Protein AF-A0A6N3QSG5-F1 (afdb_monomer_lite)

Foldseek 3Di:
DLVQCPDVPDDLVVVCVVVVHDSVVSVVVNVVVVVVVVVVPPPD

Secondary structure (DSSP, 8-state):
-HHHHTSTT--HHHHHHHTT--HHHHHHHHHHHHHHHHGGGS--

Organism: NCBI:txid754091

Structure (mmCIF, N/CA/C/O backbone):
data_AF-A0A6N3QSG5-F1
#
_entry.id   AF-A0A6N3QSG5-F1
#
loop_
_atom_site.group_PDB
_atom_site.id
_atom_site.type_symbol
_atom_site.label_atom_id
_atom_site.label_alt_id
_atom_site.label_comp_id
_atom_site.label_asym_id
_atom_site.label_entity_id
_atom_site.label_seq_id
_atom_site.pdbx_PDB_ins_code
_atom_site.Cartn_x
_atom_site.Cartn_y
_atom_site.Cartn_z
_atom_site.occupancy
_atom_site.B_iso_or_equiv
_atom_site.auth_seq_id
_atom_site.auth_comp_id
_atom_site.auth_asym_id
_atom_site.auth_atom_id
_atom_site.pdbx_PDB_model_num
ATOM 1 N N . MET A 1 1 ? 1.363 9.353 -4.837 1.00 74.56 1 MET A N 1
ATOM 2 C CA . MET A 1 1 ? 1.257 7.880 -4.721 1.00 74.56 1 MET A CA 1
ATOM 3 C C . MET A 1 1 ? 0.665 7.422 -3.398 1.00 74.56 1 MET A C 1
ATOM 5 O O . MET A 1 1 ? -0.410 6.850 -3.439 1.00 74.56 1 MET A O 1
ATOM 9 N N . VAL A 1 2 ? 1.255 7.728 -2.233 1.00 76.00 2 VAL A N 1
ATOM 10 C CA . VAL A 1 2 ? 0.698 7.297 -0.925 1.00 76.00 2 VAL A CA 1
ATOM 11 C C . VAL A 1 2 ? -0.754 7.759 -0.712 1.00 76.00 2 VAL A C 1
ATOM 13 O O . VAL A 1 2 ? -1.584 6.973 -0.280 1.00 76.00 2 VAL A O 1
ATOM 16 N N . LYS A 1 3 ? -1.104 8.992 -1.110 1.00 79.75 3 LYS A N 1
ATOM 17 C CA . LYS A 1 3 ? -2.496 9.486 -1.059 1.00 79.75 3 LYS A CA 1
ATOM 18 C C . LYS A 1 3 ? -3.467 8.705 -1.960 1.00 79.75 3 LYS A C 1
ATOM 20 O O . LYS A 1 3 ? -4.604 8.501 -1.564 1.00 79.75 3 LYS A O 1
ATOM 25 N N . LEU A 1 4 ? -3.021 8.269 -3.143 1.00 80.81 4 LEU A N 1
ATOM 26 C CA . LEU A 1 4 ? -3.829 7.471 -4.080 1.00 80.81 4 LEU A CA 1
ATOM 27 C C . LEU A 1 4 ? -4.020 6.051 -3.545 1.00 80.81 4 LEU A C 1
ATOM 29 O O . LEU A 1 4 ? -5.129 5.537 -3.526 1.00 80.81 4 LEU A O 1
ATOM 33 N N . ALA A 1 5 ? -2.944 5.456 -3.033 1.00 81.38 5 ALA A N 1
ATOM 34 C CA . ALA A 1 5 ? -2.959 4.122 -2.449 1.00 81.38 5 ALA A CA 1
ATOM 35 C C . ALA A 1 5 ? -3.656 4.063 -1.073 1.00 81.38 5 ALA A C 1
ATOM 37 O O . ALA A 1 5 ? -3.959 2.981 -0.588 1.00 81.38 5 ALA A O 1
ATOM 38 N N . SER A 1 6 ? -3.922 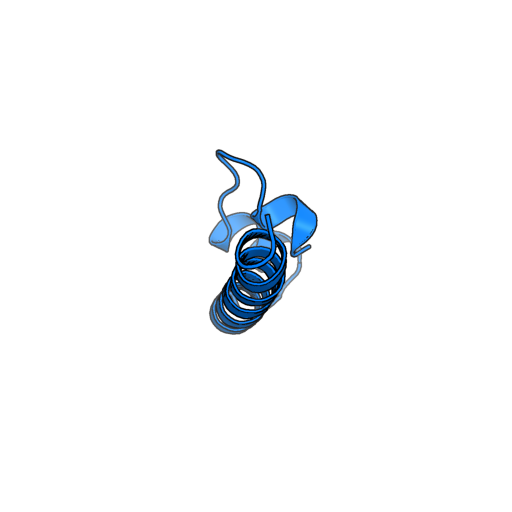5.218 -0.451 1.00 77.94 6 SER A N 1
ATOM 39 C CA . SER A 1 6 ? -4.707 5.338 0.781 1.00 77.94 6 SER A CA 1
ATOM 40 C C . SER A 1 6 ? -6.212 5.502 0.526 1.00 77.94 6 SER A C 1
ATOM 42 O O . SER A 1 6 ? -6.968 5.600 1.494 1.00 77.94 6 SER A O 1
ATOM 44 N N . GLN A 1 7 ? -6.663 5.571 -0.734 1.00 84.44 7 GLN A N 1
ATOM 45 C CA . GLN A 1 7 ? -8.093 5.620 -1.032 1.00 84.44 7 GLN A CA 1
ATOM 46 C C . GLN A 1 7 ? -8.739 4.242 -0.820 1.00 84.44 7 GLN A C 1
ATOM 48 O O . GLN A 1 7 ? -8.149 3.222 -1.190 1.00 84.44 7 GLN A O 1
ATOM 53 N N . PRO A 1 8 ? -9.957 4.183 -0.256 1.00 77.25 8 PRO A N 1
ATOM 54 C CA . PRO A 1 8 ? -10.695 2.931 -0.149 1.00 77.25 8 PRO A CA 1
ATOM 55 C C . PRO A 1 8 ? -10.938 2.346 -1.549 1.00 77.25 8 PRO A C 1
ATOM 57 O O . PRO A 1 8 ? -11.414 3.039 -2.444 1.00 77.25 8 PRO A O 1
ATOM 60 N N . GLY A 1 9 ? -10.568 1.078 -1.748 1.00 82.38 9 GLY A N 1
ATOM 61 C C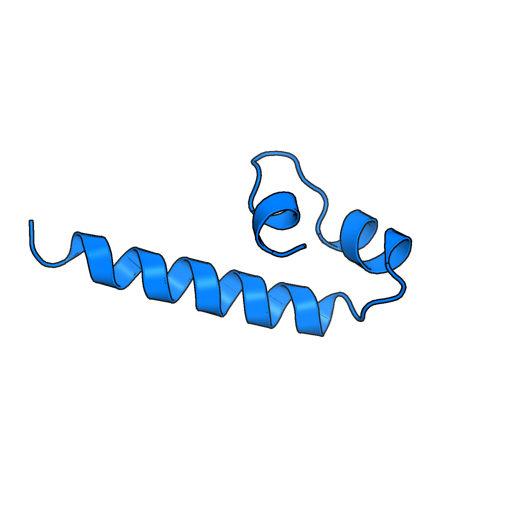A . GLY A 1 9 ? -10.664 0.394 -3.046 1.00 82.38 9 GLY A CA 1
ATOM 62 C C . GLY A 1 9 ? -9.442 0.550 -3.962 1.00 82.38 9 GLY A C 1
ATOM 63 O O . GLY A 1 9 ? -9.399 -0.057 -5.033 1.00 82.38 9 GLY A O 1
ATOM 64 N N . ALA A 1 10 ? -8.418 1.309 -3.562 1.00 84.25 10 ALA A N 1
ATOM 65 C CA . ALA A 1 10 ? -7.179 1.406 -4.324 1.00 84.25 10 ALA A CA 1
ATOM 66 C C . ALA A 1 10 ? -6.305 0.150 -4.153 1.00 84.25 10 ALA A C 1
ATOM 68 O O . ALA A 1 10 ? -5.931 -0.227 -3.043 1.00 84.25 10 ALA A O 1
ATOM 69 N N . SER A 1 11 ? -5.918 -0.478 -5.268 1.00 87.44 11 SER A N 1
ATOM 70 C CA . SER A 1 11 ? -4.928 -1.560 -5.254 1.00 87.44 11 SER A CA 1
ATOM 71 C C . SER A 1 11 ? -3.515 -0.982 -5.197 1.00 87.44 11 SER A C 1
ATOM 73 O O . SER A 1 11 ? -3.010 -0.445 -6.186 1.00 87.44 11 SER A O 1
ATOM 75 N N . VAL A 1 12 ? -2.870 -1.123 -4.036 1.00 83.25 12 VAL A N 1
ATOM 76 C CA . VAL A 1 12 ? -1.479 -0.697 -3.797 1.00 83.25 12 VAL A CA 1
ATOM 77 C C . VAL A 1 12 ? -0.529 -1.332 -4.815 1.00 83.25 12 VAL A C 1
ATOM 79 O O . VAL A 1 12 ? 0.321 -0.642 -5.368 1.00 83.25 12 VAL A O 1
ATOM 82 N N . ALA A 1 13 ? -0.721 -2.617 -5.127 1.00 85.25 13 ALA A N 1
ATOM 83 C CA . ALA A 1 13 ? 0.101 -3.348 -6.091 1.00 85.25 13 ALA A CA 1
ATOM 84 C C . ALA A 1 13 ? -0.059 -2.825 -7.527 1.00 85.25 13 ALA A C 1
ATOM 86 O O . ALA A 1 13 ? 0.915 -2.769 -8.274 1.00 85.25 13 ALA A O 1
ATOM 87 N N . ARG A 1 14 ? -1.271 -2.410 -7.920 1.00 87.62 14 ARG A N 1
ATOM 88 C CA . ARG A 1 14 ? -1.503 -1.800 -9.236 1.00 87.62 14 ARG A CA 1
ATOM 89 C C . ARG A 1 14 ? -0.805 -0.445 -9.344 1.00 87.62 14 ARG A C 1
ATOM 91 O O . ARG A 1 14 ? -0.077 -0.225 -10.299 1.00 87.62 14 ARG A O 1
ATOM 98 N N . ILE A 1 15 ? -0.966 0.409 -8.333 1.00 88.06 15 ILE A N 1
ATOM 99 C CA . ILE A 1 15 ? -0.333 1.738 -8.283 1.00 88.06 15 ILE A CA 1
ATOM 100 C C . ILE A 1 15 ? 1.196 1.614 -8.268 1.00 88.06 15 ILE A C 1
ATOM 102 O O . ILE A 1 15 ? 1.886 2.400 -8.904 1.00 88.06 15 ILE A O 1
ATOM 106 N N . ALA A 1 16 ? 1.736 0.620 -7.562 1.00 88.88 16 ALA A N 1
ATOM 107 C CA . ALA A 1 16 ? 3.164 0.329 -7.555 1.00 88.88 16 ALA A CA 1
ATOM 108 C C . ALA A 1 16 ? 3.676 -0.031 -8.963 1.00 88.88 16 ALA A C 1
ATOM 110 O O . ALA A 1 16 ? 4.643 0.564 -9.430 1.00 88.88 16 ALA A O 1
ATOM 111 N N . ARG A 1 17 ? 2.976 -0.928 -9.673 1.00 88.44 17 ARG A N 1
ATOM 112 C CA . ARG A 1 17 ? 3.332 -1.350 -11.040 1.00 88.44 17 ARG A CA 1
ATOM 113 C C . ARG A 1 17 ? 3.171 -0.250 -12.085 1.00 88.44 17 ARG A C 1
ATOM 115 O O . ARG A 1 17 ? 4.028 -0.119 -12.944 1.00 88.44 17 ARG A O 1
ATOM 122 N N . GLU A 1 18 ? 2.111 0.553 -12.001 1.00 90.81 18 GLU A N 1
ATOM 123 C CA . GLU A 1 18 ? 1.885 1.698 -12.902 1.00 90.81 18 GLU A CA 1
ATOM 124 C C . GLU A 1 18 ? 3.004 2.745 -12.819 1.00 90.81 18 GLU A C 1
ATOM 126 O O . GLU A 1 18 ? 3.196 3.531 -13.744 1.00 90.81 18 GLU A O 1
ATOM 131 N N . HIS A 1 19 ? 3.742 2.756 -11.713 1.00 86.38 19 HIS A N 1
ATOM 132 C CA . HIS A 1 19 ? 4.803 3.717 -11.456 1.00 86.38 19 HIS A CA 1
ATOM 133 C C . HIS A 1 19 ? 6.198 3.094 -11.363 1.00 86.38 19 HIS A C 1
ATOM 135 O O . HIS A 1 19 ? 7.131 3.806 -11.005 1.00 86.38 19 HIS A O 1
ATOM 141 N N . ASP A 1 20 ? 6.335 1.801 -11.673 1.00 88.31 20 ASP A N 1
ATOM 142 C CA . ASP A 1 20 ? 7.591 1.044 -11.584 1.00 88.31 20 ASP A CA 1
ATOM 143 C C . ASP A 1 20 ? 8.277 1.148 -10.204 1.00 88.31 20 ASP A C 1
ATOM 145 O O . ASP A 1 20 ? 9.495 1.216 -10.060 1.00 88.31 20 ASP A O 1
ATOM 149 N N . ILE A 1 21 ? 7.471 1.197 -9.141 1.00 87.00 21 ILE A N 1
ATOM 150 C CA . ILE A 1 21 ? 7.945 1.286 -7.759 1.00 87.00 21 ILE A CA 1
ATOM 151 C C . ILE A 1 21 ? 7.738 -0.052 -7.074 1.00 87.00 21 ILE A C 1
ATOM 153 O O . ILE A 1 21 ? 6.709 -0.703 -7.232 1.00 87.00 21 ILE A O 1
ATOM 157 N N . ASN A 1 22 ? 8.703 -0.437 -6.241 1.00 87.62 22 ASN A N 1
ATOM 158 C CA . ASN A 1 22 ? 8.584 -1.621 -5.407 1.00 87.62 22 ASN A CA 1
ATOM 159 C C . ASN A 1 22 ? 7.376 -1.491 -4.459 1.00 87.62 22 ASN A C 1
ATOM 161 O O . ASN A 1 22 ? 7.303 -0.578 -3.629 1.00 87.62 22 ASN A O 1
ATOM 165 N N . ASP A 1 23 ? 6.438 -2.426 -4.557 1.00 86.19 23 ASP A N 1
ATOM 166 C CA . ASP A 1 23 ? 5.218 -2.460 -3.756 1.00 86.19 23 ASP A CA 1
ATOM 167 C C . ASP A 1 23 ? 5.522 -2.493 -2.251 1.00 86.19 23 ASP A C 1
ATOM 169 O O . ASP A 1 23 ? 4.867 -1.798 -1.474 1.00 86.19 23 ASP A O 1
ATOM 173 N N . ASN A 1 24 ? 6.588 -3.181 -1.837 1.00 86.56 24 ASN A N 1
ATOM 174 C CA . ASN A 1 24 ? 7.020 -3.259 -0.442 1.00 86.56 24 ASN A CA 1
ATOM 175 C C . ASN A 1 24 ? 7.464 -1.889 0.108 1.00 86.56 24 ASN A C 1
ATOM 177 O O . ASN A 1 24 ? 7.246 -1.574 1.281 1.00 86.56 24 ASN A O 1
ATOM 181 N N . LEU A 1 25 ? 8.062 -1.039 -0.736 1.00 87.75 25 LEU A N 1
ATOM 182 C CA . LEU A 1 25 ? 8.424 0.331 -0.362 1.00 87.75 25 LEU A CA 1
ATOM 183 C C . LEU A 1 25 ? 7.169 1.195 -0.181 1.00 87.75 25 LEU A C 1
ATOM 185 O O . LEU A 1 25 ? 7.042 1.904 0.822 1.00 87.75 25 LEU A O 1
ATOM 189 N N . LEU A 1 26 ? 6.212 1.077 -1.105 1.00 85.56 26 LEU A N 1
ATOM 190 C CA . LEU A 1 26 ? 4.938 1.791 -1.033 1.00 85.56 26 LEU A CA 1
ATOM 191 C C . LEU A 1 26 ? 4.111 1.363 0.194 1.00 85.56 26 LEU A C 1
ATOM 193 O O . LEU A 1 26 ? 3.534 2.221 0.865 1.00 85.56 26 LEU A O 1
ATOM 197 N N . PHE A 1 27 ? 4.125 0.075 0.556 1.00 85.38 27 PHE A N 1
ATOM 198 C CA . PHE A 1 27 ? 3.508 -0.443 1.784 1.00 85.38 27 PHE A CA 1
ATOM 199 C C . PHE A 1 27 ? 4.135 0.143 3.053 1.00 85.38 27 PHE A C 1
ATOM 201 O O . PHE A 1 27 ? 3.414 0.565 3.962 1.00 85.38 27 PHE A O 1
ATOM 208 N N . LYS A 1 28 ? 5.470 0.229 3.124 1.00 87.19 28 LYS A N 1
ATOM 209 C CA . LYS A 1 28 ? 6.159 0.857 4.264 1.00 87.19 28 LYS A CA 1
ATOM 210 C C . LYS A 1 28 ? 5.770 2.328 4.411 1.00 87.19 28 LYS A C 1
ATOM 212 O O . LYS A 1 28 ? 5.480 2.775 5.520 1.00 87.19 28 LYS A O 1
ATOM 217 N N . TRP A 1 29 ? 5.712 3.072 3.308 1.00 86.75 29 TRP A N 1
ATOM 218 C CA . TRP A 1 29 ? 5.305 4.479 3.326 1.00 86.75 29 TRP A CA 1
ATOM 219 C C . TRP A 1 29 ? 3.835 4.672 3.706 1.00 86.75 29 TRP A C 1
ATOM 221 O O . TRP A 1 29 ? 3.536 5.567 4.495 1.00 86.75 29 TRP A O 1
ATOM 231 N N . LEU A 1 30 ? 2.932 3.817 3.216 1.00 85.06 30 LEU A N 1
ATOM 232 C CA . LEU A 1 30 ? 1.522 3.809 3.622 1.00 85.06 30 LEU A CA 1
ATOM 233 C C . LEU A 1 30 ? 1.368 3.592 5.126 1.00 85.06 30 LEU A C 1
ATOM 235 O O . LEU A 1 30 ? 0.682 4.368 5.791 1.00 85.06 30 LEU A O 1
ATOM 239 N N . ARG A 1 31 ? 2.059 2.590 5.677 1.00 85.38 31 ARG A N 1
ATOM 240 C CA . ARG A 1 31 ? 2.022 2.287 7.112 1.00 85.38 31 ARG A CA 1
ATOM 241 C C . ARG A 1 31 ? 2.544 3.448 7.958 1.00 85.38 31 ARG A C 1
ATOM 243 O O . ARG A 1 31 ? 1.930 3.798 8.961 1.00 85.38 31 AR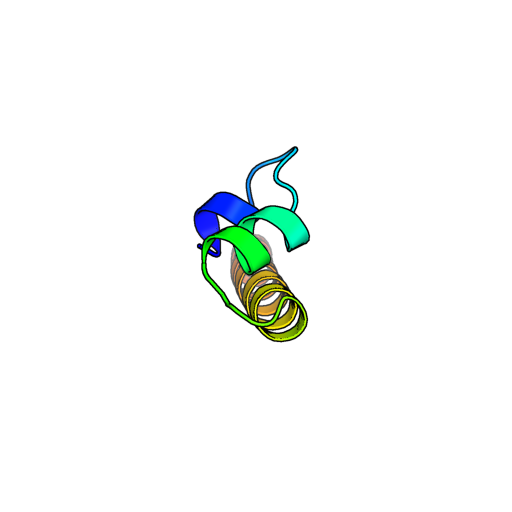G A O 1
ATOM 250 N N . LEU A 1 32 ? 3.650 4.076 7.553 1.00 85.62 32 LEU A N 1
ATOM 251 C CA . LEU A 1 32 ? 4.185 5.257 8.240 1.00 85.62 32 LEU A CA 1
ATOM 252 C C . LEU A 1 32 ? 3.213 6.442 8.189 1.00 85.62 32 LEU A C 1
ATOM 254 O O . LEU A 1 32 ? 3.049 7.147 9.184 1.00 85.62 32 LEU A O 1
ATOM 258 N N . TRP A 1 33 ? 2.557 6.656 7.049 1.00 83.06 33 TRP A N 1
ATOM 259 C CA . TRP A 1 33 ? 1.596 7.741 6.870 1.00 83.06 33 TRP A CA 1
ATOM 260 C C . TRP A 1 33 ? 0.329 7.543 7.720 1.00 83.06 33 TRP A C 1
ATOM 262 O O . TRP A 1 33 ? -0.098 8.479 8.396 1.00 83.06 33 TRP A O 1
ATOM 272 N N . GLN A 1 34 ? -0.209 6.320 7.778 1.00 79.25 34 GLN A N 1
ATOM 273 C CA . GLN A 1 34 ? -1.344 5.970 8.645 1.00 79.25 34 GLN A CA 1
ATOM 274 C C . GLN A 1 34 ? -0.985 6.060 10.134 1.00 79.25 34 GLN A C 1
ATOM 276 O O . GLN A 1 34 ? -1.732 6.656 10.910 1.00 79.25 34 GLN A O 1
ATOM 281 N N . ASN A 1 35 ? 0.191 5.563 10.532 1.00 79.94 35 ASN A N 1
ATOM 282 C CA 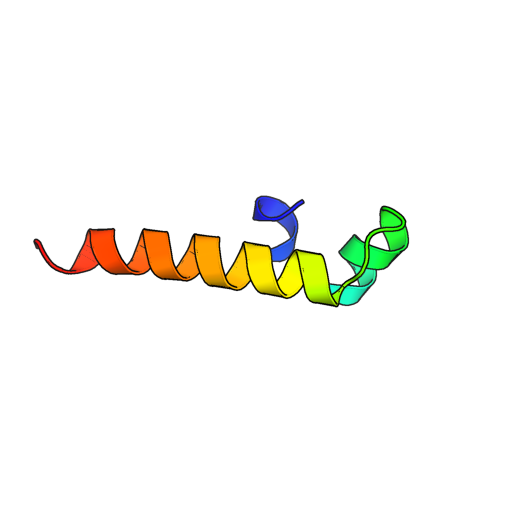. ASN A 1 35 ? 0.650 5.652 11.919 1.00 79.94 35 ASN A CA 1
ATOM 283 C C . ASN A 1 35 ? 0.855 7.105 12.369 1.00 79.94 35 ASN A C 1
ATOM 285 O O . ASN A 1 35 ? 0.514 7.441 13.498 1.00 79.94 35 ASN A O 1
ATOM 289 N N . LYS A 1 36 ? 1.343 8.001 11.498 1.00 68.81 36 LYS A N 1
ATOM 290 C CA . LYS A 1 36 ? 1.416 9.440 11.813 1.00 68.81 36 LYS A CA 1
ATOM 291 C C . LYS A 1 36 ? 0.036 10.092 11.962 1.00 68.81 36 LYS A C 1
ATOM 293 O O . LYS A 1 36 ? -0.102 11.020 12.754 1.00 68.81 36 LYS A O 1
ATOM 298 N N . GLY A 1 37 ? -0.977 9.611 11.240 1.00 60.06 37 GLY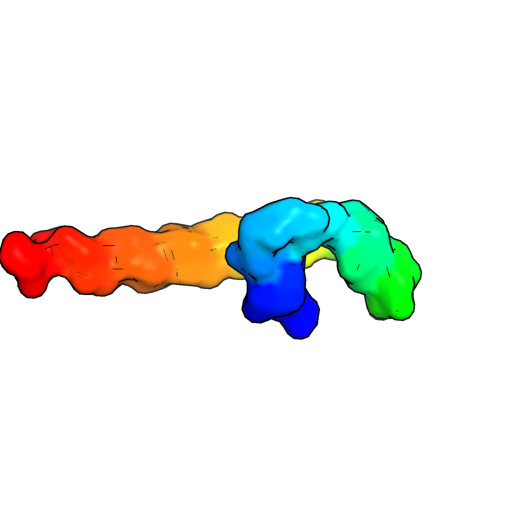 A N 1
ATOM 299 C CA . GLY A 1 37 ? -2.371 10.032 11.415 1.00 60.06 37 GLY A CA 1
ATOM 300 C C . GLY A 1 37 ? -2.987 9.554 12.734 1.00 60.06 37 GLY A C 1
ATOM 301 O O . GLY A 1 37 ? -3.749 10.300 13.345 1.00 60.06 37 GLY A O 1
ATOM 302 N N . ALA A 1 38 ? -2.603 8.367 13.217 1.00 55.66 38 ALA A N 1
ATOM 303 C CA . ALA A 1 38 ? -3.081 7.807 14.485 1.00 55.66 38 ALA A CA 1
ATOM 304 C C . ALA A 1 38 ? -2.657 8.638 15.713 1.00 55.66 38 ALA A C 1
ATOM 306 O O . ALA A 1 38 ? -3.442 8.797 16.643 1.00 55.66 38 ALA A O 1
ATOM 307 N N . TYR A 1 39 ? -1.476 9.270 15.691 1.00 50.66 39 TYR A N 1
ATOM 308 C CA . TYR A 1 39 ? -1.052 10.200 16.753 1.00 50.66 39 TYR A CA 1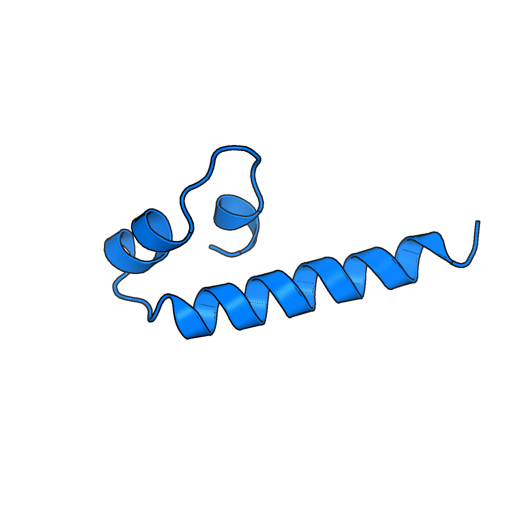
ATOM 309 C C . TYR A 1 39 ? -1.893 11.485 16.826 1.00 50.66 39 TYR A C 1
ATOM 311 O O . TYR A 1 39 ? -1.854 12.187 17.833 1.00 50.66 39 TYR A O 1
ATOM 319 N N . ARG A 1 40 ? -2.679 11.802 15.788 1.00 49.25 40 ARG A N 1
ATOM 320 C CA . ARG A 1 40 ? -3.547 12.990 15.760 1.00 49.25 40 ARG A CA 1
ATOM 321 C C . ARG A 1 40 ? -4.903 12.768 16.447 1.00 49.25 40 ARG A C 1
ATOM 323 O O . ARG A 1 40 ? -5.662 13.722 16.575 1.00 49.25 40 ARG A O 1
ATOM 330 N N . GLY A 1 41 ? -5.203 11.539 16.880 1.00 50.19 41 GLY A N 1
ATOM 331 C CA . GLY A 1 41 ? -6.443 11.174 17.580 1.00 50.19 41 GLY A CA 1
ATOM 332 C C . GLY A 1 41 ? -6.298 10.919 19.085 1.00 50.19 41 GLY A C 1
ATOM 333 O O . GLY A 1 41 ? -7.294 10.616 19.724 1.00 50.19 41 GLY A O 1
ATOM 334 N N . VAL A 1 42 ? -5.089 11.026 19.652 1.00 49.91 42 VAL A N 1
ATOM 335 C CA . VAL A 1 42 ? -4.817 10.710 21.075 1.00 49.91 42 VAL A CA 1
ATOM 336 C C . VAL A 1 42 ? -4.897 11.951 21.986 1.00 49.91 42 VAL A C 1
ATOM 338 O O . VAL A 1 42 ? -4.786 11.844 23.199 1.00 49.91 42 VAL A O 1
ATOM 341 N N . PHE A 1 43 ? -5.154 13.133 21.420 1.00 46.00 43 PHE A N 1
ATOM 342 C CA . PHE A 1 43 ? -5.390 14.377 22.169 1.00 46.00 43 PHE A CA 1
ATOM 343 C C . PHE A 1 43 ? -6.741 15.001 21.806 1.00 46.00 43 PHE A C 1
ATOM 345 O O . PHE A 1 43 ? -6.811 16.186 21.473 1.00 46.00 43 PHE A O 1
ATOM 352 N N . ARG A 1 44 ? -7.804 14.197 21.803 1.00 42.81 44 ARG A N 1
ATOM 353 C CA . ARG A 1 44 ? -9.168 14.721 21.753 1.00 42.81 44 ARG A CA 1
ATOM 354 C C . ARG A 1 44 ? -9.922 14.348 23.012 1.00 42.81 44 ARG A C 1
ATOM 356 O O . ARG A 1 44 ? -9.735 13.199 23.462 1.00 42.81 44 ARG A O 1
#

Sequence (44 aa):
MVKLASQPGASVARIAREHDINDNLLFKWLRLWQNKGAYRGVFR

InterPro domains:
  IPR002514 Transposase IS3/IS911family [PF01527] (1-36)
  IPR009057 Homedomain-like superfamily [SSF46689] (2-38)

Radius of gyration: 11.88 Å; chains: 1; bounding box: 19×18×35 Å

pLDDT: mean 77.84, std 13.69, range [42.81, 90.81]